Protein AF-A0A387GNE0-F1 (afdb_monomer_lite)

Structure (mmCIF, N/CA/C/O backbone):
data_AF-A0A387GNE0-F1
#
_entry.id   AF-A0A387GNE0-F1
#
loop_
_atom_site.group_PDB
_atom_site.id
_atom_site.type_symbol
_atom_site.label_atom_id
_atom_site.label_alt_id
_atom_site.label_comp_id
_atom_site.label_asym_id
_atom_site.label_entity_id
_atom_site.label_seq_id
_atom_site.pdbx_PDB_ins_code
_atom_site.Cartn_x
_atom_site.Cartn_y
_atom_site.Cartn_z
_atom_site.occupancy
_atom_site.B_iso_or_equiv
_atom_site.auth_seq_id
_atom_site.auth_comp_id
_atom_site.auth_asym_id
_atom_site.auth_atom_id
_atom_site.pdbx_PDB_model_num
ATOM 1 N N . MET A 1 1 ? 15.106 7.925 -5.645 1.00 61.75 1 MET A N 1
ATOM 2 C CA . MET A 1 1 ? 13.939 7.443 -6.409 1.00 61.75 1 MET A CA 1
ATOM 3 C C . MET A 1 1 ? 12.696 7.739 -5.582 1.00 61.75 1 MET A C 1
ATOM 5 O O . MET A 1 1 ? 12.864 8.182 -4.449 1.00 61.75 1 MET A O 1
ATOM 9 N N . ALA A 1 2 ? 11.497 7.688 -6.160 1.00 86.06 2 ALA A N 1
ATOM 10 C CA . ALA A 1 2 ? 10.301 8.215 -5.505 1.00 86.06 2 ALA A CA 1
ATOM 11 C C . ALA A 1 2 ? 9.208 7.153 -5.423 1.00 86.06 2 ALA A C 1
ATOM 13 O O . ALA A 1 2 ? 8.929 6.469 -6.405 1.00 86.06 2 ALA A O 1
ATOM 14 N N . TRP A 1 3 ? 8.580 7.075 -4.253 1.00 96.19 3 TRP A N 1
ATOM 15 C CA . TRP A 1 3 ? 7.304 6.402 -4.071 1.00 96.19 3 TRP A CA 1
ATOM 16 C C . TRP A 1 3 ? 6.220 7.141 -4.855 1.00 96.19 3 TRP A C 1
ATOM 18 O O . TRP A 1 3 ? 6.130 8.370 -4.786 1.00 96.19 3 TRP A O 1
ATOM 28 N N . ILE A 1 4 ? 5.414 6.394 -5.600 1.00 97.25 4 ILE A N 1
ATOM 29 C CA . ILE A 1 4 ? 4.286 6.900 -6.386 1.00 97.25 4 ILE A CA 1
ATOM 30 C C . ILE A 1 4 ? 3.042 6.068 -6.097 1.00 97.25 4 ILE A C 1
ATOM 32 O O . ILE A 1 4 ? 3.154 4.928 -5.657 1.00 97.25 4 ILE A O 1
ATOM 36 N N . ASN A 1 5 ? 1.858 6.607 -6.386 1.00 97.94 5 ASN A N 1
ATOM 37 C CA . ASN A 1 5 ? 0.629 5.825 -6.292 1.00 97.94 5 ASN A CA 1
ATOM 38 C C . ASN A 1 5 ? 0.690 4.624 -7.241 1.00 97.94 5 ASN A C 1
ATOM 40 O O . ASN A 1 5 ? 0.921 4.798 -8.442 1.00 97.94 5 ASN A O 1
ATOM 44 N N . PHE A 1 6 ? 0.421 3.437 -6.705 1.00 97.81 6 PHE A N 1
ATOM 45 C CA . PHE A 1 6 ? 0.344 2.213 -7.491 1.00 97.81 6 PHE A CA 1
ATOM 46 C C . PHE A 1 6 ? -0.783 2.317 -8.527 1.00 97.81 6 PHE A C 1
ATOM 48 O O . PHE A 1 6 ? -1.887 2.767 -8.207 1.00 97.81 6 PHE A O 1
ATOM 55 N N . ASP A 1 7 ? -0.495 1.933 -9.774 1.00 96.25 7 ASP A N 1
ATOM 56 C CA . ASP A 1 7 ? -1.437 1.988 -10.906 1.00 96.25 7 ASP A CA 1
ATOM 57 C C . ASP A 1 7 ? -2.163 3.347 -11.032 1.00 96.25 7 ASP A C 1
ATOM 59 O O . ASP A 1 7 ? -3.374 3.443 -11.244 1.00 96.25 7 ASP A O 1
ATOM 63 N N . GLY A 1 8 ? -1.428 4.441 -10.795 1.00 96.12 8 GLY A N 1
ATOM 64 C CA . GLY A 1 8 ? -1.977 5.799 -10.847 1.00 96.12 8 GLY A CA 1
ATOM 65 C C . GLY A 1 8 ? -3.041 6.098 -9.782 1.00 96.12 8 GLY A C 1
ATOM 66 O O . GLY A 1 8 ? -3.773 7.078 -9.915 1.00 96.12 8 GLY A O 1
ATOM 67 N N . GLY A 1 9 ? -3.136 5.281 -8.729 1.00 97.56 9 GLY A N 1
ATOM 68 C CA . GLY A 1 9 ? -4.127 5.400 -7.659 1.00 97.56 9 GLY A CA 1
ATOM 69 C C . GLY A 1 9 ? -5.471 4.737 -7.969 1.00 97.56 9 GLY A C 1
ATOM 70 O O . GLY A 1 9 ? -6.439 4.980 -7.249 1.00 97.56 9 GLY A O 1
ATOM 71 N N . SER A 1 10 ? -5.558 3.905 -9.013 1.00 97.88 10 SER A N 1
ATOM 72 C CA . SER A 1 10 ? -6.796 3.210 -9.399 1.00 97.88 10 SER A CA 1
ATOM 73 C C . SER A 1 10 ? -7.327 2.261 -8.311 1.00 97.88 10 SER A C 1
ATOM 75 O O . SER A 1 10 ? -8.516 1.942 -8.281 1.00 97.88 10 SER A O 1
ATOM 77 N N . THR A 1 11 ? -6.461 1.805 -7.405 1.00 98.19 11 THR A N 1
ATOM 78 C CA . THR A 1 11 ? -6.780 0.845 -6.341 1.00 98.19 11 THR A CA 1
ATOM 79 C C . THR A 1 11 ? -7.403 1.496 -5.110 1.00 98.19 11 THR A C 1
ATOM 81 O O . THR A 1 11 ? -8.058 0.808 -4.326 1.00 98.19 11 THR A O 1
ATOM 84 N N . ILE A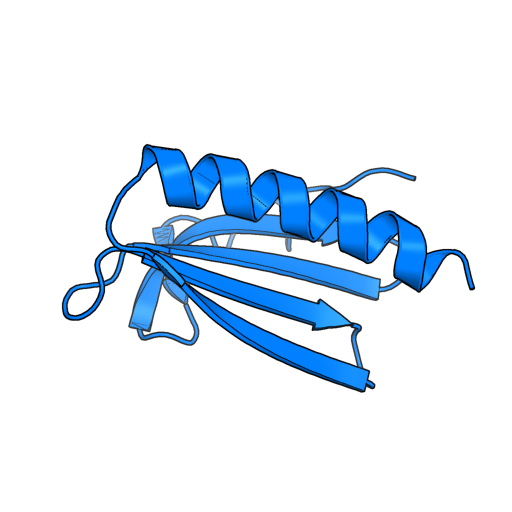 1 12 ? -7.253 2.812 -4.932 1.00 98.50 12 ILE A N 1
ATOM 85 C CA . ILE A 1 12 ? -7.761 3.519 -3.754 1.00 98.50 12 ILE A CA 1
ATOM 86 C C . ILE A 1 12 ? -9.289 3.422 -3.701 1.00 98.50 12 ILE A C 1
ATOM 88 O O . ILE A 1 12 ? -9.985 3.686 -4.680 1.00 98.50 12 ILE A O 1
ATOM 92 N N . GLY A 1 13 ? -9.822 3.044 -2.539 1.00 98.19 13 GLY A N 1
ATOM 93 C CA . GLY A 1 13 ? -11.254 2.814 -2.341 1.00 98.19 13 GLY A CA 1
ATOM 94 C C . GLY A 1 13 ? -11.748 1.423 -2.756 1.00 98.19 13 GLY A C 1
ATOM 95 O O . GLY A 1 13 ? -12.890 1.082 -2.444 1.00 98.19 13 GLY A O 1
ATOM 96 N N . HIS A 1 14 ? -10.915 0.600 -3.399 1.00 98.25 14 HIS A N 1
ATOM 97 C CA . HIS A 1 14 ? -11.231 -0.800 -3.679 1.00 98.25 14 HIS A CA 1
ATOM 98 C C . HIS A 1 14 ? -10.834 -1.720 -2.520 1.00 98.25 14 HIS A C 1
ATOM 100 O O . HIS A 1 14 ? -10.143 -1.324 -1.578 1.00 98.25 14 HIS A O 1
ATOM 106 N N . GLN A 1 15 ? -11.311 -2.962 -2.586 1.00 97.88 15 GLN A N 1
ATOM 107 C CA . GLN A 1 15 ? -10.972 -3.987 -1.610 1.00 97.88 15 GLN A CA 1
ATOM 108 C C . GLN A 1 15 ? -9.533 -4.478 -1.823 1.00 97.88 15 GLN A C 1
ATOM 110 O O . GLN A 1 15 ? -9.177 -4.857 -2.940 1.00 97.88 15 GLN A O 1
ATOM 115 N N . GLY A 1 16 ? -8.730 -4.488 -0.758 1.00 96.44 16 GLY A N 1
ATOM 116 C CA . GLY A 1 16 ? -7.367 -5.018 -0.767 1.00 96.44 16 GLY A CA 1
ATOM 117 C C . GLY A 1 16 ? -7.272 -6.487 -0.343 1.00 96.44 16 GLY A C 1
ATOM 118 O O . GLY A 1 16 ? -8.280 -7.194 -0.216 1.00 96.44 16 GLY A O 1
ATOM 119 N N . SER A 1 17 ? -6.040 -6.971 -0.162 1.00 95.25 17 SER A N 1
ATOM 120 C CA . SER A 1 17 ? -5.749 -8.383 0.119 1.00 95.25 17 SER A CA 1
ATOM 121 C C . SER A 1 17 ? -6.227 -8.822 1.500 1.00 95.25 17 SER A C 1
ATOM 123 O O . SER A 1 17 ? -6.640 -9.969 1.667 1.00 95.25 17 SER A O 1
ATOM 125 N N . GLU A 1 18 ? -6.258 -7.903 2.465 1.00 96.75 18 GLU A N 1
ATOM 126 C CA . GLU A 1 18 ? -6.733 -8.169 3.829 1.00 96.75 18 GLU A CA 1
ATOM 127 C C . GLU A 1 18 ? -8.244 -7.931 3.985 1.00 96.75 18 GLU A C 1
ATOM 129 O O . GLU A 1 18 ? -8.785 -7.890 5.095 1.00 96.75 18 GLU A O 1
ATOM 134 N N . CYS A 1 19 ? -8.956 -7.846 2.856 1.00 95.75 19 CYS A N 1
ATOM 135 C CA . CYS A 1 19 ? -10.395 -7.603 2.771 1.00 95.75 19 CYS A CA 1
ATOM 136 C C . CYS A 1 19 ? -10.840 -6.260 3.378 1.00 95.75 19 CYS A C 1
ATOM 138 O O . CYS A 1 19 ? -12.012 -6.113 3.741 1.00 95.75 19 CYS A O 1
ATOM 140 N N . GLY A 1 20 ? -9.932 -5.291 3.498 1.00 97.06 20 GLY A N 1
ATOM 141 C CA . GLY A 1 20 ? -10.243 -3.915 3.859 1.00 97.06 20 GLY A CA 1
ATOM 142 C C . GLY A 1 20 ? -10.388 -3.014 2.640 1.00 97.06 20 GLY A C 1
ATOM 143 O O . GLY A 1 20 ? -10.195 -3.436 1.504 1.00 97.06 20 GLY A O 1
ATOM 144 N N . ILE A 1 2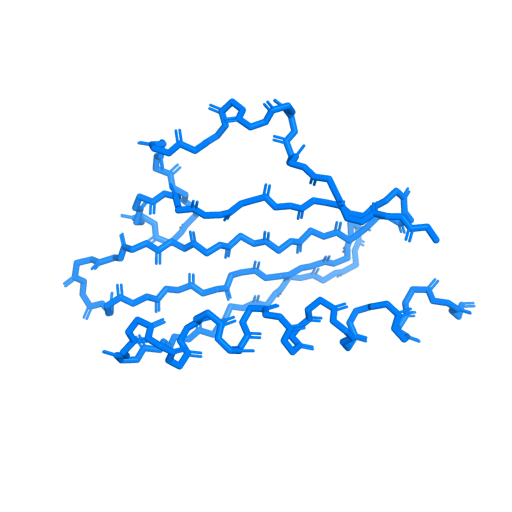1 ? -10.739 -1.753 2.885 1.00 98.44 21 ILE A N 1
ATOM 145 C CA . ILE A 1 21 ? -10.746 -0.706 1.860 1.00 98.44 21 ILE A CA 1
ATOM 146 C C . ILE A 1 21 ? -9.370 -0.053 1.815 1.00 98.44 21 ILE A C 1
ATOM 148 O O . ILE A 1 21 ? -8.893 0.444 2.838 1.00 98.44 21 ILE A O 1
ATOM 152 N N . ILE A 1 22 ? -8.756 -0.028 0.636 1.00 98.69 22 ILE A N 1
ATOM 153 C CA . ILE A 1 22 ? -7.447 0.586 0.417 1.00 98.69 22 ILE A CA 1
ATOM 154 C C . ILE A 1 22 ? -7.546 2.100 0.635 1.00 98.69 22 ILE A C 1
ATOM 156 O O . ILE A 1 22 ? -8.334 2.786 -0.022 1.00 98.69 22 ILE A O 1
ATOM 160 N N . LEU A 1 23 ? -6.729 2.608 1.557 1.00 98.38 23 LEU A N 1
ATOM 161 C CA . LEU A 1 23 ? -6.588 4.031 1.864 1.00 98.38 23 LEU A CA 1
ATOM 162 C C . LEU A 1 23 ? -5.368 4.648 1.179 1.00 98.38 23 LEU A C 1
ATOM 164 O O . LEU A 1 23 ? -5.461 5.759 0.664 1.00 98.38 23 LEU A O 1
ATOM 168 N N . LEU A 1 24 ? -4.240 3.933 1.191 1.00 98.62 24 LEU A N 1
ATOM 169 C CA . LEU A 1 24 ? -2.984 4.318 0.547 1.00 98.62 24 LEU A CA 1
ATOM 170 C C . LEU A 1 24 ? -2.402 3.092 -0.140 1.00 98.62 24 LEU A C 1
ATOM 172 O O . LEU A 1 24 ? -2.457 1.991 0.406 1.00 98.62 24 LEU A O 1
ATOM 176 N N . ASP A 1 25 ? -1.836 3.286 -1.319 1.00 98.62 25 ASP A N 1
ATOM 177 C CA . ASP A 1 25 ? -1.223 2.215 -2.087 1.00 98.62 25 ASP A CA 1
ATOM 178 C C . ASP A 1 25 ? -0.138 2.807 -2.967 1.00 98.62 25 ASP A C 1
ATOM 180 O O . ASP A 1 25 ? -0.417 3.524 -3.931 1.00 98.62 25 ASP A O 1
ATOM 184 N N . GLU A 1 26 ? 1.105 2.564 -2.582 1.00 98.44 26 GLU A N 1
ATOM 185 C CA . GLU A 1 26 ? 2.257 3.184 -3.209 1.00 98.44 26 GLU A CA 1
ATOM 186 C C . GLU A 1 26 ? 3.291 2.141 -3.597 1.00 98.44 26 GLU A C 1
ATOM 188 O O . GLU A 1 26 ? 3.537 1.177 -2.869 1.00 98.44 26 GLU A O 1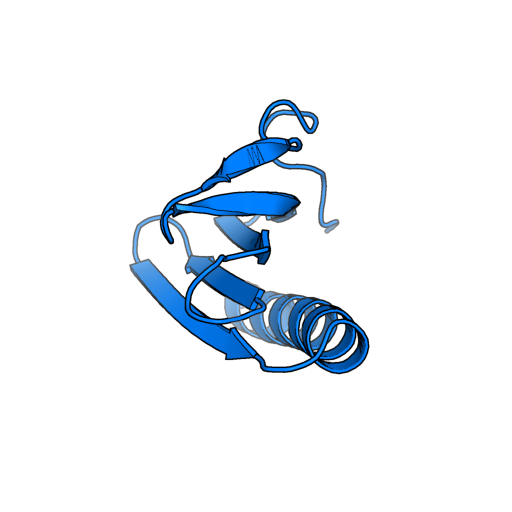
ATOM 193 N N . GLU A 1 27 ? 3.934 2.367 -4.734 1.00 97.44 27 GLU A N 1
ATOM 194 C CA . GLU A 1 27 ? 5.040 1.561 -5.217 1.00 97.44 27 GLU A CA 1
ATOM 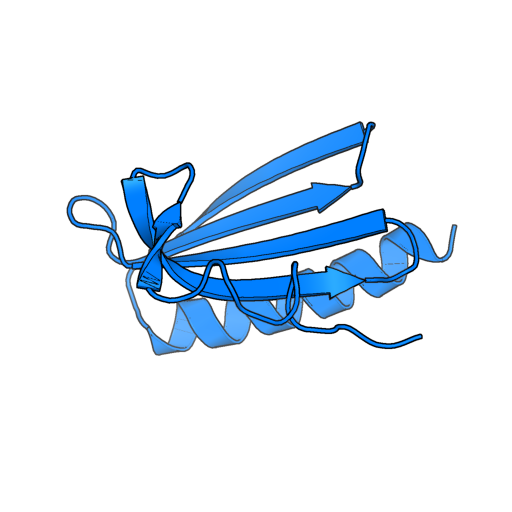195 C C . GLU A 1 27 ? 6.300 2.394 -5.419 1.00 97.44 27 GLU A C 1
ATOM 197 O O . GLU A 1 27 ? 6.265 3.593 -5.707 1.00 97.44 27 GLU A O 1
ATOM 202 N N . HIS A 1 28 ? 7.429 1.720 -5.263 1.00 96.19 28 HIS A N 1
ATOM 203 C CA . HIS A 1 28 ? 8.743 2.234 -5.570 1.00 96.19 28 HIS A CA 1
ATOM 204 C C . HIS A 1 28 ? 9.223 1.630 -6.892 1.00 96.19 28 HIS A C 1
ATOM 206 O O . HIS A 1 28 ? 9.061 0.431 -7.129 1.00 96.19 28 HIS A O 1
ATOM 212 N N . SER A 1 29 ? 9.872 2.439 -7.734 1.00 93.19 29 SER A N 1
ATOM 213 C CA . SER A 1 29 ? 10.356 2.020 -9.061 1.00 93.19 29 SER A CA 1
ATOM 214 C C . SER A 1 29 ? 11.335 0.842 -9.029 1.00 93.19 29 SER A C 1
ATOM 216 O O . SER A 1 29 ? 11.447 0.118 -10.013 1.00 93.19 29 SER A O 1
ATOM 218 N N . ASP A 1 30 ? 11.997 0.629 -7.892 1.00 93.69 30 ASP A N 1
ATOM 219 C CA . ASP A 1 30 ? 12.937 -0.480 -7.669 1.00 93.69 30 ASP A CA 1
ATOM 220 C C . ASP A 1 30 ? 12.253 -1.764 -7.156 1.00 93.69 30 ASP A C 1
ATOM 222 O O . ASP A 1 30 ? 12.909 -2.685 -6.679 1.00 93.69 30 ASP A O 1
ATOM 226 N N . GLY A 1 31 ? 10.924 -1.849 -7.265 1.00 93.62 31 GLY A N 1
ATOM 227 C CA . GLY A 1 31 ? 10.178 -3.092 -7.073 1.00 93.62 31 GLY A CA 1
ATOM 228 C C . GLY A 1 31 ? 9.679 -3.345 -5.651 1.00 93.62 31 GLY A C 1
ATOM 229 O O . GLY A 1 31 ? 9.559 -4.502 -5.248 1.00 93.62 31 GLY A O 1
ATOM 230 N N . ALA A 1 32 ? 9.369 -2.288 -4.898 1.00 96.94 32 ALA A N 1
ATOM 231 C CA . ALA A 1 32 ? 8.697 -2.386 -3.602 1.00 96.94 32 ALA A CA 1
ATOM 232 C C . ALA A 1 32 ? 7.271 -1.826 -3.673 1.00 96.94 32 ALA A C 1
ATOM 234 O O . ALA A 1 32 ? 7.005 -0.920 -4.458 1.00 96.94 32 ALA A O 1
ATOM 235 N N . ARG A 1 33 ? 6.363 -2.323 -2.830 1.00 97.56 33 ARG A N 1
ATOM 236 C CA . ARG A 1 33 ? 4.999 -1.789 -2.688 1.00 97.56 33 ARG A CA 1
ATOM 237 C C . ARG A 1 33 ? 4.556 -1.816 -1.234 1.00 97.56 33 ARG A C 1
ATOM 239 O O . ARG A 1 33 ? 4.909 -2.743 -0.503 1.00 97.56 33 ARG A O 1
ATOM 246 N N . VAL A 1 34 ? 3.785 -0.813 -0.828 1.00 98.56 34 VAL A N 1
ATOM 247 C CA . VAL A 1 34 ? 3.144 -0.733 0.487 1.00 98.56 34 VAL A CA 1
ATOM 248 C C . VAL A 1 34 ? 1.693 -0.309 0.305 1.00 98.56 34 VAL A C 1
ATOM 250 O O . VAL A 1 34 ? 1.407 0.695 -0.343 1.00 98.56 34 VAL A O 1
ATOM 253 N N . THR A 1 35 ? 0.784 -1.051 0.924 1.00 98.75 35 THR A N 1
ATOM 254 C CA . THR A 1 35 ? -0.658 -0.817 0.882 1.00 98.75 35 THR A CA 1
ATOM 255 C C . THR A 1 35 ? -1.188 -0.718 2.309 1.00 98.75 35 THR A C 1
ATOM 257 O O . THR A 1 35 ? -0.923 -1.596 3.126 1.00 98.75 35 THR A O 1
ATOM 260 N N . LEU A 1 36 ? -1.939 0.339 2.615 1.00 98.75 36 LEU A N 1
ATOM 261 C CA . LEU A 1 36 ? -2.685 0.513 3.861 1.00 98.75 36 LEU A CA 1
ATOM 262 C C . LEU A 1 36 ? -4.174 0.293 3.590 1.00 98.75 36 LEU A C 1
ATOM 264 O O . LEU A 1 36 ? -4.780 1.009 2.792 1.00 98.75 36 LEU A O 1
ATOM 268 N N . GLU A 1 37 ? -4.777 -0.640 4.313 1.00 98.62 37 GLU A N 1
ATOM 269 C CA . GLU A 1 37 ? -6.201 -0.956 4.257 1.00 98.62 37 GLU A CA 1
ATOM 270 C C . GLU A 1 37 ? -6.892 -0.617 5.583 1.00 98.62 37 GLU A C 1
ATOM 272 O O . GLU A 1 37 ? -6.369 -0.907 6.661 1.00 98.62 37 GLU A O 1
ATOM 277 N N . ARG A 1 38 ? -8.116 -0.079 5.520 1.00 98.31 38 ARG A N 1
ATOM 278 C CA . ARG A 1 38 ? -9.036 -0.008 6.664 1.00 98.31 38 ARG A CA 1
ATOM 279 C C . ARG A 1 38 ? -9.922 -1.246 6.680 1.00 98.31 38 ARG A C 1
ATOM 281 O O . ARG A 1 38 ? -10.702 -1.465 5.753 1.00 98.31 38 ARG A O 1
ATOM 288 N N . CYS A 1 39 ? -9.822 -2.034 7.740 1.00 96.69 39 CYS A N 1
ATOM 289 C CA . CYS A 1 39 ? -10.464 -3.340 7.857 1.00 96.69 39 CYS A CA 1
ATOM 290 C C . CYS A 1 39 ? -11.565 -3.332 8.942 1.00 96.69 39 CYS A C 1
ATOM 292 O O . CYS A 1 39 ? -11.669 -2.415 9.754 1.00 96.69 39 CYS A O 1
ATOM 294 N N . VAL A 1 40 ? -12.431 -4.356 8.941 1.00 89.94 40 VAL A N 1
ATOM 295 C CA . VAL A 1 40 ? -13.566 -4.457 9.889 1.00 89.94 40 VAL A CA 1
ATOM 296 C C . VAL A 1 40 ? -13.188 -5.186 11.185 1.00 89.94 40 VAL A C 1
ATOM 298 O O . VAL A 1 40 ? -13.666 -4.831 12.258 1.00 89.94 40 VAL A O 1
ATOM 301 N N . ARG A 1 41 ? -12.357 -6.236 11.097 1.00 86.06 41 ARG A N 1
ATOM 302 C CA . ARG A 1 41 ? -11.986 -7.095 12.245 1.00 86.06 41 ARG A CA 1
ATOM 303 C C . ARG A 1 41 ? -10.732 -6.619 12.976 1.00 86.06 41 ARG A C 1
ATOM 305 O O . ARG A 1 41 ? -10.644 -6.730 14.192 1.00 86.06 41 ARG A O 1
ATOM 312 N N . VAL A 1 42 ? -9.785 -6.099 12.212 1.00 88.31 42 VAL A N 1
ATOM 313 C CA . VAL A 1 42 ? -8.597 -5.366 12.654 1.00 88.31 42 VAL A CA 1
ATOM 314 C C . VAL A 1 42 ? -8.765 -3.955 12.095 1.00 88.31 42 VAL A C 1
ATOM 316 O O . VAL A 1 42 ? -9.201 -3.857 10.956 1.00 88.31 42 VAL A O 1
ATOM 319 N N . PRO A 1 43 ? -8.534 -2.862 12.835 1.00 93.88 43 PRO A N 1
ATOM 320 C CA . PRO A 1 43 ? -8.854 -1.527 12.321 1.00 93.88 43 PRO A CA 1
ATOM 321 C C . PRO A 1 43 ? -8.070 -1.164 11.054 1.00 93.88 43 PRO A C 1
ATOM 323 O O . PRO A 1 43 ? -8.643 -0.637 10.097 1.00 93.88 43 PRO A O 1
ATOM 326 N N . PHE A 1 44 ? -6.783 -1.512 11.022 1.00 98.50 44 PHE A N 1
ATOM 327 C CA . PHE A 1 44 ? -5.904 -1.252 9.889 1.00 98.50 44 PHE A CA 1
ATOM 328 C C . PHE A 1 44 ? -4.981 -2.438 9.623 1.00 98.50 44 PHE A C 1
ATOM 330 O O . PHE A 1 44 ? -4.507 -3.092 10.557 1.00 98.50 44 PHE A O 1
ATOM 337 N N . ALA A 1 45 ? -4.711 -2.689 8.347 1.00 98.44 45 ALA A N 1
ATOM 338 C CA . ALA A 1 45 ? -3.709 -3.639 7.891 1.00 98.44 45 ALA A CA 1
ATOM 339 C C . ALA A 1 45 ? -2.748 -2.925 6.940 1.00 98.44 45 ALA A C 1
ATOM 341 O O . ALA A 1 45 ? -3.189 -2.171 6.074 1.00 98.44 45 ALA A O 1
ATOM 342 N N . ILE A 1 46 ? -1.447 -3.141 7.115 1.00 98.62 46 ILE A N 1
ATOM 343 C CA . ILE A 1 46 ? -0.423 -2.629 6.206 1.00 98.62 46 ILE A CA 1
ATOM 344 C C . ILE A 1 46 ? 0.301 -3.821 5.614 1.00 98.62 46 ILE A C 1
ATOM 346 O O . ILE A 1 46 ? 0.989 -4.542 6.337 1.00 98.62 46 ILE A O 1
ATOM 350 N N . THR A 1 47 ? 0.152 -4.003 4.310 1.00 98.56 47 THR A N 1
ATOM 351 C CA . THR A 1 47 ? 0.852 -5.030 3.545 1.00 98.56 47 THR A CA 1
ATOM 352 C C . THR A 1 47 ? 2.004 -4.372 2.811 1.00 98.56 47 THR A C 1
ATOM 354 O O . THR A 1 47 ? 1.810 -3.383 2.108 1.00 98.56 47 THR A O 1
ATOM 357 N N . CYS A 1 48 ? 3.210 -4.907 2.952 1.00 98.06 48 CYS A N 1
ATOM 358 C CA . CYS A 1 48 ? 4.371 -4.456 2.206 1.00 98.06 48 CYS A CA 1
ATOM 359 C C . CYS A 1 48 ? 5.120 -5.620 1.576 1.00 98.06 48 CYS A C 1
ATOM 361 O O . CYS A 1 48 ? 5.048 -6.751 2.052 1.00 98.06 48 CYS A O 1
ATOM 363 N N . GLY A 1 49 ? 5.847 -5.356 0.497 1.00 96.31 49 GLY A N 1
ATOM 364 C CA . GLY A 1 49 ? 6.593 -6.409 -0.168 1.00 96.31 49 GLY A CA 1
ATOM 365 C C . GLY A 1 49 ? 7.630 -5.914 -1.153 1.00 96.31 49 GLY A C 1
ATOM 366 O O . GLY A 1 49 ? 7.613 -4.763 -1.589 1.00 96.31 49 GLY A O 1
ATOM 367 N N . LEU A 1 50 ? 8.515 -6.842 -1.499 1.00 95.75 50 LEU A N 1
ATOM 368 C CA . LEU A 1 50 ? 9.473 -6.747 -2.590 1.00 95.75 50 LEU A CA 1
ATOM 369 C C . LEU A 1 50 ? 9.020 -7.716 -3.678 1.00 95.75 50 LEU A C 1
ATOM 371 O O . LEU A 1 50 ? 8.873 -8.918 -3.416 1.00 95.75 50 LEU A O 1
ATOM 375 N N . TYR A 1 51 ? 8.776 -7.207 -4.882 1.00 93.62 51 TYR A N 1
ATOM 376 C CA . TYR A 1 51 ? 8.241 -8.001 -5.981 1.00 93.62 51 TYR A CA 1
ATOM 377 C C . TYR A 1 51 ? 9.127 -9.221 -6.269 1.00 93.62 51 TYR A C 1
ATOM 379 O O . TYR A 1 51 ? 10.342 -9.121 -6.409 1.00 93.62 51 TYR A O 1
ATOM 387 N N . GLY A 1 52 ? 8.499 -10.400 -6.332 1.00 92.25 52 GLY A N 1
ATOM 388 C CA . GLY A 1 52 ? 9.182 -11.676 -6.568 1.00 92.25 52 GLY A CA 1
ATOM 389 C C . GLY A 1 52 ? 9.976 -12.236 -5.381 1.00 92.25 52 GLY A C 1
ATOM 390 O O . GLY A 1 52 ? 10.561 -13.306 -5.522 1.00 92.25 52 GLY A O 1
ATOM 391 N N . SER A 1 53 ? 9.989 -11.560 -4.227 1.00 93.62 53 SER A N 1
ATOM 392 C CA . SER A 1 53 ? 10.780 -11.965 -3.059 1.00 93.62 53 SER A CA 1
ATOM 393 C C . SER A 1 53 ? 9.912 -12.246 -1.834 1.00 93.62 53 SER A C 1
ATOM 395 O O . SER A 1 53 ? 9.805 -13.395 -1.404 1.00 93.62 53 SER A O 1
ATOM 397 N N . MET A 1 54 ? 9.257 -11.224 -1.277 1.00 94.44 54 MET A N 1
ATOM 398 C CA . MET A 1 54 ? 8.498 -11.361 -0.033 1.00 94.44 54 MET A CA 1
ATOM 399 C C . MET A 1 54 ? 7.310 -10.410 0.037 1.00 94.44 54 MET A C 1
ATOM 401 O O . MET A 1 54 ? 7.316 -9.343 -0.575 1.00 94.44 54 MET A O 1
ATOM 405 N N . ALA A 1 55 ? 6.324 -10.799 0.838 1.00 96.38 55 ALA A N 1
ATOM 406 C CA . ALA A 1 55 ? 5.257 -9.934 1.307 1.00 96.38 55 ALA A CA 1
ATOM 407 C C . ALA A 1 55 ? 5.059 -10.162 2.810 1.00 96.38 55 ALA A C 1
ATOM 409 O O . ALA A 1 55 ? 5.192 -11.288 3.299 1.00 96.38 55 ALA A O 1
ATOM 410 N N . HIS A 1 56 ? 4.754 -9.097 3.538 1.00 97.44 56 HIS A N 1
ATOM 411 C CA . HIS A 1 56 ? 4.511 -9.110 4.970 1.00 97.44 56 HIS A CA 1
ATOM 412 C C . HIS A 1 56 ? 3.358 -8.172 5.313 1.00 97.44 56 HIS A C 1
ATOM 414 O O . HIS A 1 56 ? 3.241 -7.098 4.730 1.00 97.44 56 HIS A O 1
ATOM 420 N N . THR A 1 57 ? 2.547 -8.565 6.293 1.00 98.19 57 THR A N 1
ATOM 421 C CA . THR A 1 57 ? 1.388 -7.792 6.740 1.00 98.19 57 THR A CA 1
ATOM 422 C C . THR A 1 57 ? 1.480 -7.547 8.238 1.00 98.19 57 THR A C 1
ATOM 424 O O . THR A 1 57 ? 1.666 -8.489 9.012 1.00 98.19 57 THR A O 1
ATOM 427 N N . VAL A 1 58 ? 1.305 -6.291 8.650 1.00 97.81 58 VAL A N 1
ATOM 428 C CA . VAL A 1 58 ? 1.161 -5.889 10.056 1.00 97.81 58 VAL A CA 1
ATOM 429 C C . VAL A 1 58 ? -0.236 -5.334 10.312 1.00 97.81 58 VAL A C 1
ATOM 431 O O . VAL A 1 58 ? -0.846 -4.723 9.436 1.00 97.81 58 VAL A O 1
ATOM 434 N N . PHE A 1 59 ? -0.739 -5.528 11.531 1.00 97.81 59 PHE A N 1
ATOM 435 C CA . PHE A 1 59 ? -2.068 -5.081 11.944 1.00 97.81 59 PHE A CA 1
ATOM 436 C C . PHE A 1 59 ? -1.958 -4.027 13.039 1.00 97.81 59 PHE A C 1
ATOM 438 O O . PHE A 1 59 ? -1.232 -4.222 14.013 1.00 97.81 59 PHE A O 1
ATOM 445 N N . ILE A 1 60 ? -2.692 -2.927 12.880 1.00 97.44 60 ILE A N 1
ATOM 446 C CA . ILE A 1 60 ? -2.590 -1.739 13.730 1.00 97.44 60 ILE A CA 1
ATOM 447 C C . ILE A 1 60 ? -3.977 -1.346 14.257 1.00 97.44 60 ILE A C 1
ATOM 449 O O . ILE A 1 60 ? -4.988 -1.449 13.556 1.00 97.44 60 ILE A O 1
ATOM 453 N N . GLY A 1 61 ? -4.029 -0.906 15.517 1.00 96.94 61 GLY A N 1
ATOM 454 C CA . GLY A 1 61 ? -5.275 -0.574 16.212 1.00 96.94 61 GLY A CA 1
ATOM 455 C C . GLY A 1 61 ? -5.762 0.866 16.021 1.00 96.94 61 GLY A C 1
ATOM 456 O O . GLY A 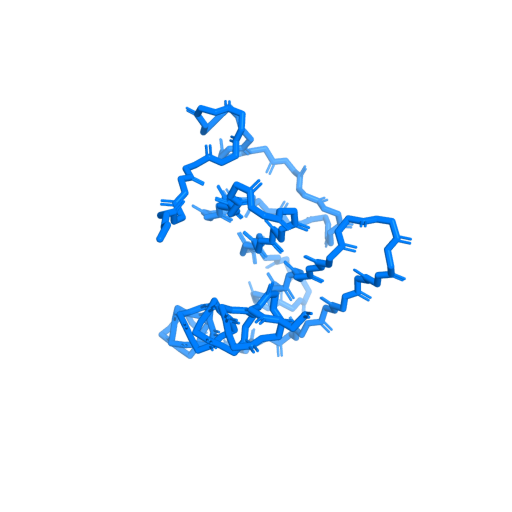1 61 ? -6.944 1.132 16.230 1.00 96.94 61 GLY A O 1
ATOM 457 N N . SER A 1 62 ? -4.882 1.794 15.635 1.00 97.00 62 SER A N 1
ATOM 458 C CA . SER A 1 62 ? -5.205 3.220 15.507 1.00 97.00 62 SER A CA 1
ATOM 459 C C . SER A 1 62 ? -4.779 3.801 14.159 1.00 97.00 62 SER A C 1
ATOM 461 O O . SER A 1 62 ? -3.812 3.355 13.552 1.00 97.00 62 SER A O 1
ATOM 463 N N . GLU A 1 63 ? -5.505 4.814 13.687 1.00 96.56 63 GLU A N 1
ATOM 464 C CA . GLU A 1 63 ? -5.229 5.443 12.389 1.00 96.56 63 GLU A CA 1
ATOM 465 C C . GLU A 1 63 ? -3.888 6.181 12.378 1.00 96.56 63 GLU A C 1
ATOM 467 O O . GLU A 1 63 ? -3.117 6.045 11.432 1.00 96.56 63 GLU A O 1
ATOM 472 N N . GLN A 1 64 ? -3.584 6.915 13.452 1.00 97.81 64 GLN A N 1
ATOM 473 C CA . GLN A 1 64 ? -2.329 7.656 13.565 1.00 97.81 64 GLN A CA 1
ATOM 474 C C . GLN A 1 64 ? -1.122 6.713 13.527 1.00 97.81 64 GLN A C 1
ATOM 476 O O . GLN A 1 64 ? -0.212 6.907 12.728 1.00 97.81 64 GLN A O 1
ATOM 481 N N . GLU A 1 65 ? -1.149 5.645 14.328 1.00 98.06 65 GLU A N 1
ATOM 482 C CA . GLU A 1 65 ? -0.086 4.637 14.335 1.00 98.06 65 GLU A CA 1
ATOM 483 C C . GLU A 1 65 ? 0.030 3.927 12.980 1.00 98.06 65 GLU A C 1
ATOM 485 O O . GLU A 1 65 ? 1.135 3.596 12.556 1.00 98.06 65 GLU A O 1
ATOM 490 N N . ALA A 1 66 ? -1.085 3.716 12.272 1.00 98.31 66 ALA A N 1
ATOM 491 C CA . ALA A 1 66 ? -1.067 3.097 10.952 1.00 98.31 66 ALA A CA 1
ATOM 492 C C . ALA A 1 66 ? -0.362 3.992 9.922 1.00 98.31 66 ALA A C 1
ATOM 494 O O . ALA A 1 66 ? 0.466 3.504 9.156 1.00 98.31 66 ALA A O 1
ATOM 495 N N . LEU A 1 67 ? -0.627 5.301 9.936 1.00 98.50 67 LEU A N 1
ATOM 496 C CA . LEU A 1 67 ? 0.055 6.265 9.066 1.00 98.50 67 LEU A CA 1
ATOM 497 C C . LEU A 1 67 ? 1.549 6.379 9.398 1.00 98.50 67 LEU A C 1
ATOM 499 O O . LEU A 1 67 ? 2.387 6.358 8.494 1.00 98.50 67 LEU A O 1
ATOM 503 N N . ASP A 1 68 ? 1.896 6.441 10.683 1.00 98.50 68 ASP A N 1
ATOM 504 C CA . ASP A 1 68 ? 3.293 6.503 11.125 1.00 98.50 68 ASP A CA 1
ATOM 505 C C . ASP A 1 68 ? 4.053 5.224 10.732 1.00 98.50 68 ASP A C 1
ATOM 507 O O . ASP A 1 68 ? 5.159 5.283 10.188 1.00 98.50 68 ASP A O 1
ATOM 511 N N . THR A 1 69 ? 3.425 4.059 10.920 1.00 98.56 69 THR A N 1
ATOM 512 C CA . THR A 1 69 ? 3.983 2.754 10.538 1.00 98.56 69 THR A CA 1
ATOM 513 C C . THR A 1 69 ? 4.122 2.621 9.022 1.00 98.56 69 THR A C 1
ATOM 515 O O . THR A 1 69 ? 5.136 2.111 8.550 1.00 98.56 69 THR A O 1
ATOM 518 N N . PHE A 1 70 ? 3.159 3.116 8.238 1.00 98.56 70 PHE A N 1
ATOM 519 C CA . PHE A 1 70 ? 3.228 3.125 6.774 1.00 98.56 70 PHE A CA 1
ATOM 520 C C . PHE A 1 70 ? 4.462 3.896 6.279 1.00 98.56 70 PHE A C 1
ATOM 522 O O . PHE A 1 70 ? 5.244 3.378 5.479 1.00 98.56 70 PHE A O 1
ATOM 529 N N . HIS A 1 71 ? 4.704 5.099 6.811 1.00 98.12 71 HIS A N 1
ATOM 530 C CA . HIS A 1 71 ? 5.892 5.891 6.471 1.00 98.12 71 HIS A CA 1
ATOM 531 C C . HIS A 1 71 ? 7.203 5.236 6.932 1.00 98.12 71 HIS A C 1
ATOM 533 O O . HIS A 1 71 ? 8.201 5.261 6.201 1.00 98.12 71 HIS A O 1
ATOM 539 N N . ALA A 1 72 ? 7.208 4.624 8.119 1.00 98.12 72 ALA A N 1
ATOM 540 C CA . ALA A 1 72 ? 8.368 3.900 8.627 1.00 98.12 72 ALA A CA 1
ATOM 541 C C . ALA A 1 72 ? 8.712 2.687 7.746 1.00 98.12 72 ALA A C 1
ATOM 543 O O . ALA A 1 72 ? 9.878 2.481 7.411 1.00 98.12 72 ALA A O 1
ATOM 544 N N . ILE A 1 73 ? 7.708 1.918 7.310 1.00 97.88 73 ILE A N 1
ATOM 545 C CA . ILE A 1 73 ? 7.892 0.779 6.403 1.00 97.88 73 ILE A CA 1
ATOM 546 C C . ILE A 1 73 ? 8.488 1.236 5.071 1.00 97.88 73 ILE A C 1
ATOM 548 O O . ILE A 1 73 ? 9.455 0.626 4.623 1.00 97.88 73 ILE A O 1
ATOM 552 N N . LYS A 1 74 ? 7.977 2.317 4.469 1.00 97.12 74 LYS A N 1
ATOM 553 C CA . LYS A 1 74 ? 8.552 2.876 3.232 1.00 97.12 74 LYS A CA 1
ATOM 554 C C . LYS A 1 74 ? 10.034 3.215 3.394 1.00 97.12 74 LYS A C 1
ATOM 556 O O . LYS A 1 74 ? 10.852 2.781 2.593 1.00 97.12 74 LYS A O 1
ATOM 561 N N . THR A 1 75 ? 10.380 3.902 4.484 1.00 95.88 75 THR A N 1
ATOM 562 C CA . THR A 1 75 ? 11.772 4.266 4.802 1.00 95.88 75 THR A CA 1
ATOM 563 C C . THR A 1 75 ? 12.660 3.028 4.975 1.00 95.88 75 THR A C 1
ATOM 565 O O . THR A 1 75 ? 13.792 2.995 4.498 1.00 95.88 75 THR A O 1
ATOM 568 N N . ASN A 1 76 ? 12.153 1.983 5.635 1.00 95.38 76 ASN A N 1
ATOM 569 C CA . ASN A 1 76 ? 12.888 0.731 5.814 1.00 95.38 76 ASN A CA 1
ATOM 570 C C . ASN A 1 76 ? 13.064 -0.027 4.490 1.00 95.38 76 ASN A C 1
ATOM 572 O O . ASN A 1 76 ? 14.124 -0.604 4.255 1.00 95.38 76 ASN A O 1
ATOM 576 N N . LEU A 1 77 ? 12.051 -0.023 3.621 1.00 95.06 77 LEU A N 1
ATOM 577 C CA . LEU A 1 77 ? 12.137 -0.632 2.294 1.00 95.06 77 LEU A CA 1
ATOM 578 C C . LEU A 1 77 ? 13.125 0.110 1.397 1.00 95.06 77 L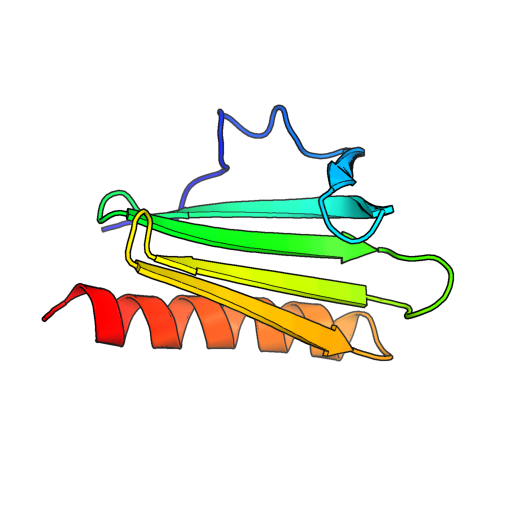EU A C 1
ATOM 580 O O . LEU A 1 77 ? 13.904 -0.561 0.729 1.00 95.06 77 LEU A O 1
ATOM 584 N N . ASP A 1 78 ? 13.172 1.445 1.449 1.00 93.56 78 ASP A N 1
ATOM 585 C CA . ASP A 1 78 ? 14.178 2.244 0.731 1.00 93.56 78 ASP A CA 1
ATOM 586 C C . ASP A 1 78 ? 15.612 1.810 1.086 1.00 93.56 78 ASP A C 1
ATOM 588 O O . ASP A 1 78 ? 16.485 1.759 0.221 1.00 93.56 78 ASP A O 1
ATOM 592 N N . ALA A 1 79 ? 15.861 1.442 2.348 1.00 91.31 79 ALA A N 1
ATOM 593 C CA . ALA A 1 79 ? 17.161 0.931 2.781 1.00 91.31 79 ALA A CA 1
ATOM 594 C C . ALA A 1 79 ? 17.448 -0.506 2.303 1.00 91.31 79 ALA A C 1
ATOM 596 O O . ALA A 1 79 ? 18.610 -0.862 2.116 1.00 91.31 79 ALA A O 1
ATOM 597 N N . LEU A 1 80 ? 16.413 -1.334 2.115 1.00 89.44 80 LEU A N 1
ATOM 598 C CA . LEU A 1 80 ? 16.548 -2.728 1.676 1.00 89.44 80 LEU A CA 1
ATOM 599 C C . LEU A 1 80 ? 16.718 -2.862 0.160 1.00 89.44 80 LEU A C 1
ATOM 601 O O . LEU A 1 80 ? 17.464 -3.729 -0.281 1.00 89.44 80 LEU A O 1
ATOM 605 N N . ILE A 1 81 ? 16.045 -2.021 -0.628 1.00 88.94 81 ILE A N 1
ATOM 606 C CA . ILE A 1 81 ? 16.123 -2.039 -2.101 1.00 88.94 81 ILE A CA 1
ATOM 607 C C . ILE A 1 81 ? 17.392 -1.386 -2.656 1.00 88.94 81 ILE A C 1
ATOM 609 O O . ILE A 1 81 ? 17.692 -1.534 -3.835 1.00 88.94 81 ILE A O 1
ATOM 613 N N . ALA A 1 82 ? 18.151 -0.672 -1.823 1.00 73.12 82 ALA A N 1
ATOM 614 C CA . ALA A 1 82 ? 19.433 -0.076 -2.198 1.00 73.12 82 ALA A CA 1
ATOM 615 C C . ALA A 1 82 ? 20.610 -1.081 -2.226 1.00 73.12 82 ALA A C 1
ATOM 617 O O . ALA A 1 82 ? 21.758 -0.660 -2.392 1.00 73.12 82 ALA A O 1
ATOM 618 N N . ILE A 1 83 ? 20.340 -2.375 -2.021 1.00 57.34 83 ILE A N 1
ATOM 619 C CA . ILE A 1 83 ? 21.316 -3.476 -1.945 1.00 57.34 83 ILE A CA 1
ATOM 620 C C . ILE A 1 83 ? 21.203 -4.341 -3.199 1.00 57.34 83 ILE A C 1
ATOM 622 O O . ILE A 1 83 ? 22.267 -4.636 -3.792 1.00 57.34 83 ILE A O 1
#

Radius of gyration: 12.0 Å; chains: 1; bounding box: 35×20×27 Å

pLDDT: mean 95.16, std 6.78, range [57.34, 98.75]

Sequence (83 aa):
MAWINFDGGSTIGHQGSECGIILLDEEHSDGARVTLERCVRVPFAITCGLYGSMAHTVFIGSEQEALDTFHAIKTNLDALIAI

Foldseek 3Di:
DDKDAPPNVPQAQHQDPQRFGWHGWIDDPLAKIWTWGQDDVARIKIWIDGPPPDIDIDTDRDPVVSVVVRVVVVVVVVVVSVD

Secondary structure (DSSP, 8-state):
--EEEGGGGTTTTSB-TTSSEEEEEEEETTTEEEEEEE-SSSSEEEEEEETTTEEEEEEESSHHHHHHHHHHHHHHHHHHHT-